Protein AF-A0A0D0QGQ7-F1 (afdb_monomer_lite)

pLDDT: mean 76.53, std 15.58, range [48.94, 93.88]

Structure (mmCIF, N/CA/C/O backbone):
data_AF-A0A0D0QGQ7-F1
#
_entry.id   AF-A0A0D0QGQ7-F1
#
loop_
_atom_site.group_PDB
_atom_site.id
_atom_site.type_symbol
_atom_site.label_atom_id
_atom_site.label_alt_id
_atom_site.label_comp_id
_atom_site.label_asym_id
_atom_site.label_entity_id
_atom_site.label_seq_id
_atom_site.pdbx_PDB_ins_code
_atom_site.Cartn_x
_atom_site.Cartn_y
_atom_site.Cartn_z
_atom_site.occupancy
_atom_site.B_iso_or_equiv
_atom_site.auth_seq_id
_atom_site.auth_comp_id
_atom_site.auth_asym_id
_atom_site.a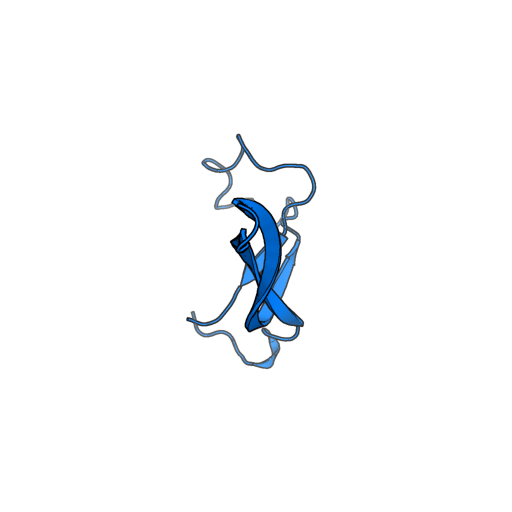uth_atom_id
_atom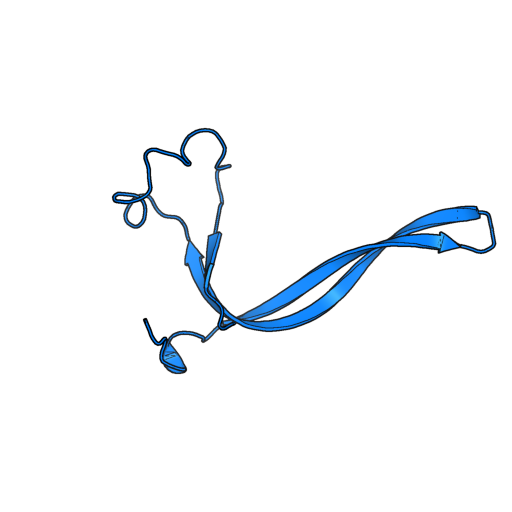_site.pdbx_PDB_model_num
ATOM 1 N N . MET A 1 1 ? -6.781 -9.180 18.384 1.00 55.53 1 MET A N 1
ATOM 2 C CA . MET A 1 1 ? -7.691 -8.070 18.024 1.00 55.53 1 MET A CA 1
ATOM 3 C C . MET A 1 1 ? -8.278 -8.384 16.657 1.00 55.53 1 MET A C 1
ATOM 5 O O . MET A 1 1 ? -7.503 -8.625 15.745 1.00 55.53 1 MET A O 1
ATOM 9 N N . SER A 1 2 ? -9.604 -8.480 16.535 1.00 62.41 2 SER A N 1
ATOM 10 C CA . SER A 1 2 ? -10.290 -8.696 15.252 1.00 62.41 2 SER A CA 1
ATOM 11 C C . SER A 1 2 ? -10.844 -7.357 14.777 1.00 62.41 2 SER A C 1
ATOM 13 O O . SER A 1 2 ? -11.649 -6.771 15.493 1.00 62.41 2 SER A O 1
ATOM 15 N N . PHE A 1 3 ? -10.421 -6.887 13.604 1.00 65.81 3 PHE A N 1
ATOM 16 C CA . PHE A 1 3 ? -10.950 -5.662 12.999 1.00 65.81 3 PHE A CA 1
ATOM 17 C C . PHE A 1 3 ? -12.226 -5.973 12.218 1.00 65.81 3 PHE A C 1
ATOM 19 O O . PHE A 1 3 ? -12.240 -6.878 11.369 1.00 65.81 3 PHE A O 1
ATOM 26 N N . ILE A 1 4 ? -13.298 -5.229 12.490 1.00 74.69 4 ILE A N 1
ATOM 27 C CA . ILE A 1 4 ? -14.551 -5.380 11.743 1.00 74.69 4 ILE A CA 1
ATOM 28 C C . ILE A 1 4 ? -14.384 -4.795 10.339 1.00 74.69 4 ILE A C 1
ATOM 30 O O . ILE A 1 4 ? -13.603 -3.874 10.121 1.00 74.69 4 ILE A O 1
ATOM 34 N N . THR A 1 5 ? -15.124 -5.318 9.360 1.00 66.38 5 THR A N 1
ATOM 35 C CA . THR A 1 5 ? -15.019 -4.870 7.958 1.00 66.38 5 THR A CA 1
ATOM 36 C C . THR A 1 5 ? -15.269 -3.365 7.796 1.00 66.38 5 THR A C 1
ATOM 38 O O . THR A 1 5 ? -14.703 -2.750 6.903 1.00 66.38 5 THR A O 1
ATOM 41 N N . GLN A 1 6 ? -16.048 -2.752 8.693 1.00 74.19 6 GLN A N 1
ATOM 42 C CA . GLN A 1 6 ? -16.302 -1.308 8.697 1.00 74.19 6 GLN A CA 1
ATOM 43 C C . GLN A 1 6 ? -15.060 -0.459 9.027 1.00 74.19 6 GLN A C 1
ATOM 45 O O . GLN A 1 6 ? -15.013 0.702 8.637 1.00 74.19 6 GLN A O 1
ATOM 50 N N . GLU A 1 7 ? -14.058 -1.018 9.713 1.00 75.94 7 GLU A N 1
ATOM 51 C CA . GLU A 1 7 ? -12.814 -0.310 10.046 1.00 75.94 7 GLU A CA 1
ATOM 52 C C . GLU A 1 7 ? -11.792 -0.327 8.898 1.00 75.94 7 GLU A C 1
ATOM 54 O O . GLU A 1 7 ? -10.905 0.519 8.866 1.00 75.94 7 GLU A O 1
ATOM 59 N N . LEU A 1 8 ? -11.907 -1.267 7.951 1.00 83.19 8 LEU A N 1
ATOM 60 C CA . LEU A 1 8 ? -11.037 -1.387 6.774 1.00 83.19 8 LEU A CA 1
ATOM 61 C C . LEU A 1 8 ? -11.730 -0.770 5.554 1.00 83.19 8 LEU A C 1
ATOM 63 O O . LEU A 1 8 ? -12.172 -1.463 4.641 1.00 83.19 8 LEU A O 1
ATOM 67 N N . ASN A 1 9 ? -11.885 0.545 5.573 1.00 87.44 9 ASN A N 1
ATOM 68 C CA . ASN A 1 9 ? -12.682 1.300 4.607 1.00 87.44 9 ASN A CA 1
ATOM 69 C C . ASN A 1 9 ? -11.866 1.909 3.452 1.00 87.44 9 ASN A C 1
ATOM 71 O O . ASN A 1 9 ? -12.462 2.396 2.492 1.00 87.44 9 ASN A O 1
ATOM 75 N N . HIS A 1 10 ? -10.532 1.874 3.503 1.00 89.62 10 HIS A N 1
ATOM 76 C CA . HIS A 1 10 ? -9.671 2.411 2.446 1.00 89.62 10 HIS A CA 1
ATOM 77 C C . HIS A 1 10 ? -9.093 1.289 1.589 1.00 89.62 10 HIS A C 1
ATOM 79 O O . HIS A 1 10 ? -8.498 0.356 2.118 1.00 89.62 10 HIS A O 1
ATOM 85 N N . LYS A 1 11 ? -9.214 1.383 0.261 1.00 90.62 11 LYS A N 1
ATOM 86 C CA . LYS A 1 11 ? -8.483 0.492 -0.648 1.00 90.62 11 LYS A CA 1
ATOM 87 C C . LYS A 1 11 ? -7.079 1.055 -0.873 1.00 90.62 11 LYS A C 1
ATOM 89 O O . LYS A 1 11 ? -6.950 2.196 -1.306 1.00 90.62 11 LYS A O 1
ATOM 94 N N . ILE A 1 12 ? -6.057 0.257 -0.586 1.00 91.56 12 ILE A N 1
ATOM 95 C CA . ILE A 1 12 ? -4.646 0.601 -0.784 1.00 91.56 12 ILE A CA 1
ATOM 96 C C . ILE A 1 12 ? -3.997 -0.343 -1.793 1.00 91.56 12 ILE A C 1
ATOM 98 O O . ILE A 1 12 ? -4.428 -1.489 -1.951 1.00 91.56 12 ILE A O 1
ATOM 102 N N . GLU A 1 13 ? -2.942 0.138 -2.444 1.00 93.88 13 GLU A N 1
ATOM 103 C CA . GLU A 1 13 ? -2.117 -0.636 -3.368 1.00 93.88 13 GLU A CA 1
ATOM 104 C C . GLU A 1 13 ? -0.689 -0.717 -2.838 1.00 93.88 13 GLU A C 1
ATOM 106 O O . GLU A 1 13 ? -0.075 0.293 -2.497 1.00 93.88 13 GLU A O 1
ATOM 111 N N . PHE A 1 14 ? -0.163 -1.935 -2.770 1.00 91.44 14 PHE A N 1
ATOM 112 C CA . PHE A 1 14 ? 1.243 -2.179 -2.496 1.00 91.44 14 PHE A CA 1
ATOM 113 C C . PHE A 1 14 ? 1.983 -2.176 -3.820 1.00 91.44 14 PHE A C 1
ATOM 115 O O . PHE A 1 14 ? 1.716 -3.015 -4.682 1.00 91.44 14 PHE A O 1
ATOM 122 N N . GLN A 1 15 ? 2.913 -1.243 -3.972 1.00 92.88 15 GLN A N 1
ATOM 123 C CA . GLN A 1 15 ? 3.800 -1.196 -5.122 1.00 92.88 15 GLN A CA 1
ATOM 124 C C . GLN A 1 15 ? 5.151 -1.794 -4.749 1.00 92.88 15 GLN A C 1
ATOM 126 O O . GLN A 1 15 ? 5.685 -1.544 -3.668 1.00 92.88 15 GLN A O 1
ATOM 131 N N . ARG A 1 16 ? 5.697 -2.596 -5.656 1.00 91.75 16 ARG A N 1
ATOM 132 C CA . ARG A 1 16 ? 7.051 -3.120 -5.570 1.00 91.75 16 ARG A CA 1
ATOM 133 C C . ARG A 1 16 ? 7.933 -2.316 -6.511 1.00 91.75 16 ARG A C 1
ATOM 135 O O . ARG A 1 16 ? 7.592 -2.136 -7.677 1.00 91.75 16 ARG A O 1
ATOM 142 N N . TYR A 1 17 ? 9.055 -1.845 -5.984 1.00 93.06 17 TYR A N 1
ATOM 143 C CA . TYR A 1 17 ? 10.109 -1.271 -6.803 1.00 93.06 17 TYR A CA 1
ATOM 144 C C . TYR A 1 17 ? 10.848 -2.407 -7.500 1.00 93.06 17 TYR A C 1
ATOM 146 O O . TYR A 1 17 ? 11.447 -3.262 -6.842 1.00 93.06 17 TYR A O 1
ATOM 154 N N . GLU A 1 18 ? 10.755 -2.445 -8.819 1.00 91.00 18 GLU A N 1
ATOM 155 C CA . GLU A 1 18 ? 11.374 -3.466 -9.646 1.00 91.00 18 GLU A CA 1
ATOM 156 C C . GLU A 1 18 ? 12.499 -2.846 -10.457 1.00 91.00 18 GLU A C 1
ATOM 158 O O . GLU A 1 18 ? 12.326 -1.828 -11.128 1.00 91.00 18 GLU A O 1
ATOM 163 N N . THR A 1 19 ? 13.659 -3.490 -10.384 1.00 92.50 19 THR A N 1
ATOM 164 C CA . THR A 1 19 ? 14.832 -3.154 -11.180 1.00 92.50 19 THR A CA 1
ATOM 165 C C . THR A 1 19 ? 15.061 -4.304 -12.144 1.00 92.50 19 THR A C 1
ATOM 167 O O . THR A 1 19 ? 15.316 -5.430 -11.717 1.00 92.50 19 THR A O 1
ATOM 170 N N . THR A 1 20 ? 14.951 -4.026 -13.436 1.00 88.25 20 THR A N 1
ATOM 171 C CA . THR A 1 20 ? 15.138 -5.010 -14.506 1.00 88.25 20 THR A CA 1
ATOM 172 C C . THR A 1 20 ? 16.243 -4.544 -15.438 1.00 88.25 20 THR A C 1
ATOM 174 O O . THR A 1 20 ? 16.488 -3.345 -15.560 1.00 88.25 20 THR A O 1
ATOM 177 N N . GLN A 1 21 ? 16.946 -5.490 -16.053 1.00 87.81 21 GLN A N 1
ATOM 178 C CA . GLN A 1 21 ? 17.929 -5.193 -17.086 1.00 87.81 21 GLN A CA 1
ATOM 179 C C . GLN A 1 21 ? 17.319 -5.560 -18.436 1.00 87.81 21 GLN A C 1
ATOM 181 O O . GLN A 1 21 ? 16.879 -6.696 -18.614 1.00 87.81 21 GLN A O 1
ATOM 186 N N . ASN A 1 22 ? 17.258 -4.598 -19.353 1.00 85.00 22 ASN A N 1
ATOM 187 C CA . ASN A 1 22 ? 16.765 -4.837 -20.709 1.00 85.00 22 ASN A CA 1
ATOM 188 C C . ASN A 1 22 ? 17.830 -5.543 -21.564 1.00 85.00 22 ASN A C 1
ATOM 190 O O . ASN A 1 22 ? 19.004 -5.575 -21.194 1.00 85.00 22 ASN A O 1
ATOM 194 N N . ASP A 1 23 ? 17.433 -6.068 -22.728 1.00 84.31 23 ASP A N 1
ATOM 195 C CA . ASP A 1 23 ? 18.342 -6.748 -23.669 1.00 84.31 23 ASP A CA 1
ATOM 196 C C . ASP A 1 23 ? 19.509 -5.856 -24.146 1.00 84.31 23 ASP A C 1
ATOM 198 O O . ASP A 1 23 ? 20.581 -6.364 -24.471 1.00 84.31 23 ASP A O 1
ATOM 202 N N . ASP A 1 24 ? 19.342 -4.530 -24.118 1.00 86.38 24 ASP A N 1
ATOM 203 C CA . ASP A 1 24 ? 20.390 -3.545 -24.427 1.00 86.38 24 ASP A CA 1
ATOM 204 C C . ASP A 1 24 ? 21.392 -3.316 -23.272 1.00 86.38 24 ASP A C 1
ATOM 206 O O . ASP A 1 24 ? 22.364 -2.575 -23.414 1.00 86.38 24 ASP A O 1
ATOM 210 N N . GLY A 1 25 ? 21.187 -3.959 -22.118 1.00 83.62 25 GLY A N 1
ATOM 211 C CA . GLY A 1 25 ? 22.052 -3.858 -20.940 1.00 83.62 25 GLY A CA 1
ATOM 212 C C . GLY A 1 25 ? 21.713 -2.712 -19.981 1.00 83.62 25 GLY A C 1
ATOM 213 O O . GLY A 1 25 ? 22.322 -2.635 -18.911 1.00 83.62 25 GLY A O 1
ATOM 214 N N . ASP A 1 26 ? 20.729 -1.874 -20.314 1.00 87.94 26 ASP A N 1
ATOM 215 C CA . ASP A 1 26 ? 20.260 -0.768 -19.475 1.00 87.94 26 ASP A CA 1
ATOM 216 C C . ASP A 1 26 ? 19.460 -1.245 -18.258 1.00 87.94 26 ASP A C 1
ATOM 218 O O . ASP A 1 26 ? 18.659 -2.179 -18.336 1.00 87.94 26 ASP A O 1
ATOM 222 N N . ILE A 1 27 ? 19.642 -0.550 -17.132 1.00 88.19 27 ILE A N 1
ATOM 223 C CA . ILE A 1 27 ? 18.883 -0.780 -15.902 1.00 88.19 27 ILE A CA 1
ATOM 224 C C . ILE A 1 27 ? 17.618 0.080 -15.934 1.00 88.19 27 ILE 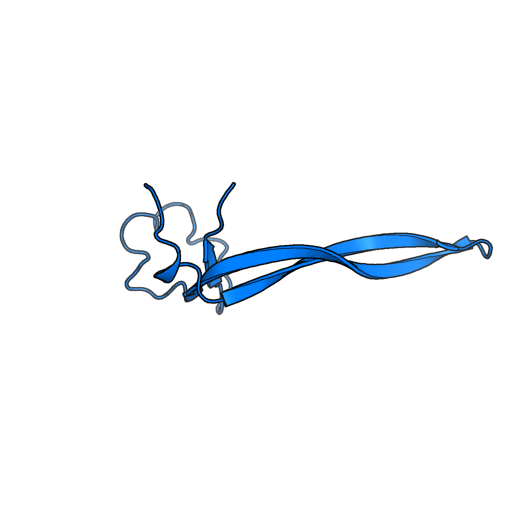A C 1
ATOM 226 O O . ILE A 1 27 ? 17.688 1.306 -15.840 1.00 88.19 27 ILE A O 1
ATOM 230 N N . VAL A 1 28 ? 16.457 -0.566 -16.012 1.00 89.25 28 VAL A N 1
ATOM 231 C CA . VAL A 1 28 ? 15.146 0.082 -15.957 1.00 89.25 28 VAL A CA 1
ATOM 232 C C . VAL A 1 28 ? 14.522 -0.141 -14.592 1.00 89.25 28 VAL A C 1
ATOM 234 O O . VAL A 1 28 ? 14.402 -1.274 -14.119 1.00 89.25 28 VAL A O 1
ATOM 237 N N . THR A 1 29 ? 14.105 0.957 -13.967 1.00 91.50 29 THR A N 1
ATOM 238 C CA . THR A 1 29 ? 13.429 0.945 -12.674 1.00 91.50 29 THR A CA 1
ATOM 239 C C . THR A 1 29 ? 11.976 1.365 -12.831 1.00 91.50 29 THR A C 1
ATOM 241 O O . THR A 1 29 ? 11.664 2.391 -13.437 1.00 91.50 29 THR A O 1
ATOM 244 N N . ALA A 1 30 ? 11.068 0.555 -12.295 1.00 91.62 30 ALA A N 1
ATOM 245 C CA . ALA A 1 30 ? 9.636 0.800 -12.368 1.00 91.62 30 ALA A CA 1
ATOM 246 C C . ALA A 1 30 ? 8.946 0.420 -11.057 1.00 91.62 30 ALA A C 1
ATOM 248 O O . ALA A 1 30 ? 9.373 -0.482 -10.337 1.00 91.62 30 ALA A O 1
ATOM 249 N N . TRP A 1 31 ? 7.847 1.106 -10.760 1.00 93.00 31 TRP A N 1
ATOM 250 C CA . TRP A 1 31 ? 6.934 0.708 -9.696 1.00 93.00 31 TRP A CA 1
ATOM 251 C C . TRP A 1 31 ? 5.831 -0.150 -10.301 1.00 93.00 31 TRP A C 1
ATOM 253 O O . TRP A 1 31 ? 5.052 0.327 -11.126 1.00 93.00 31 TRP A O 1
ATOM 263 N N . ALA A 1 32 ? 5.768 -1.413 -9.893 1.00 89.62 32 ALA A N 1
ATOM 264 C CA . ALA A 1 32 ? 4.735 -2.347 -10.318 1.00 89.62 32 ALA A CA 1
ATOM 265 C C . ALA A 1 32 ? 3.769 -2.626 -9.162 1.00 89.62 32 ALA A C 1
ATOM 267 O O . ALA A 1 32 ? 4.188 -2.822 -8.019 1.00 89.62 32 ALA A O 1
ATOM 268 N N . THR A 1 33 ? 2.465 -2.664 -9.437 1.00 91.88 33 THR A N 1
ATOM 269 C CA . THR A 1 33 ? 1.468 -3.024 -8.422 1.00 91.88 33 THR A CA 1
ATOM 270 C C . THR A 1 33 ? 1.590 -4.507 -8.080 1.00 91.88 33 THR A C 1
ATOM 272 O O . THR A 1 33 ? 1.394 -5.370 -8.931 1.00 91.88 33 THR A O 1
ATOM 275 N N . TYR A 1 34 ? 1.894 -4.802 -6.818 1.00 90.19 34 TYR A N 1
ATOM 276 C CA . TYR A 1 34 ? 2.053 -6.159 -6.298 1.00 90.19 34 TYR A CA 1
ATOM 277 C C . TYR A 1 34 ? 0.742 -6.721 -5.741 1.00 90.19 34 TYR A C 1
ATOM 279 O O . TYR A 1 34 ? 0.394 -7.872 -5.994 1.00 90.19 34 TYR A O 1
ATOM 287 N N . ALA A 1 35 ? -0.001 -5.916 -4.979 1.00 88.88 35 ALA A N 1
ATOM 288 C CA . ALA A 1 35 ? -1.254 -6.337 -4.361 1.00 88.88 35 ALA A CA 1
ATOM 289 C C . ALA A 1 35 ? -2.156 -5.140 -4.055 1.00 88.88 35 ALA A C 1
ATOM 291 O O . ALA A 1 35 ? -1.689 -4.007 -3.945 1.00 88.88 35 ALA A O 1
ATOM 292 N N . SER A 1 36 ? -3.449 -5.401 -3.853 1.00 91.75 36 SER A N 1
ATOM 293 C CA . SER A 1 36 ? -4.382 -4.411 -3.313 1.00 91.75 36 SER A CA 1
ATOM 294 C C . SER A 1 36 ? -5.163 -4.998 -2.144 1.00 91.75 36 SER A C 1
ATOM 296 O O . SER A 1 36 ? -5.530 -6.173 -2.168 1.00 91.75 36 SER A O 1
ATOM 298 N N . ALA A 1 37 ? -5.394 -4.192 -1.113 1.00 89.62 37 ALA A N 1
ATOM 299 C CA . ALA A 1 37 ? -6.082 -4.623 0.098 1.00 89.62 37 ALA A CA 1
ATOM 300 C C . ALA A 1 37 ? -6.949 -3.503 0.671 1.00 89.62 37 ALA A C 1
ATOM 302 O O . ALA A 1 37 ? -6.734 -2.324 0.394 1.00 89.62 37 ALA A O 1
ATOM 303 N N . PHE A 1 38 ? -7.919 -3.883 1.498 1.00 90.44 38 PHE A N 1
ATOM 304 C CA . PHE A 1 38 ? -8.628 -2.933 2.345 1.00 90.44 38 PHE A CA 1
ATOM 305 C C . PHE A 1 38 ? -7.863 -2.729 3.652 1.00 90.44 38 PHE A C 1
ATOM 307 O O . PHE A 1 38 ? -7.470 -3.695 4.312 1.00 90.44 38 PHE A O 1
ATOM 314 N N . ALA A 1 39 ? -7.667 -1.470 4.020 1.00 89.19 39 ALA A N 1
ATOM 315 C CA . ALA A 1 39 ? -6.875 -1.038 5.153 1.00 89.19 39 ALA A CA 1
ATOM 316 C C . ALA A 1 39 ? -7.598 0.043 5.956 1.00 89.19 39 ALA A C 1
ATOM 318 O O . ALA A 1 39 ? -8.451 0.774 5.444 1.00 89.19 39 ALA A O 1
ATOM 319 N N . LYS A 1 40 ? -7.202 0.162 7.221 1.00 88.31 40 LYS A N 1
ATOM 320 C CA . LYS A 1 40 ? -7.466 1.339 8.043 1.00 88.31 40 LYS A CA 1
ATOM 321 C C . LYS A 1 40 ? -6.251 2.251 7.950 1.00 88.31 40 LYS A C 1
ATOM 323 O O . LYS A 1 40 ? -5.132 1.794 8.195 1.00 88.31 40 LYS A O 1
ATOM 328 N N . VAL A 1 41 ? -6.469 3.511 7.593 1.00 87.00 41 VAL A N 1
ATOM 329 C CA . VAL A 1 41 ? -5.406 4.499 7.389 1.00 87.00 41 VAL A CA 1
ATOM 330 C C . VAL A 1 41 ? -5.603 5.613 8.405 1.00 87.00 41 VAL A C 1
ATOM 332 O O . VAL A 1 41 ? -6.646 6.261 8.419 1.00 87.00 41 VAL A O 1
ATOM 335 N N . GLU A 1 42 ? -4.627 5.807 9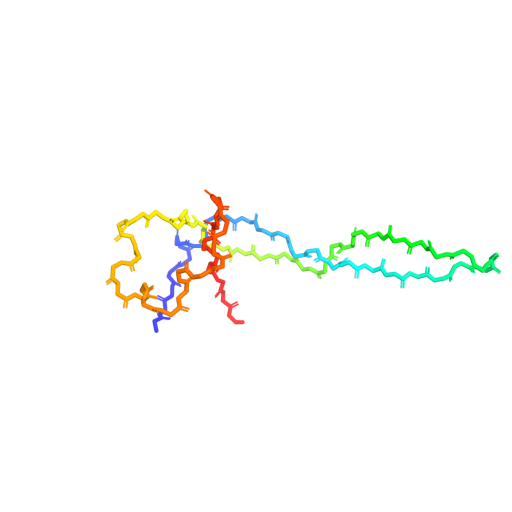.287 1.00 82.50 42 GLU A N 1
ATOM 336 C CA . GLU A 1 42 ? -4.697 6.806 10.354 1.00 82.50 42 GLU A CA 1
ATOM 337 C C . GLU A 1 42 ? -3.386 7.601 10.409 1.00 82.50 42 GLU A C 1
ATOM 339 O O . GLU A 1 42 ? -2.310 6.996 10.375 1.00 82.50 42 GLU A O 1
ATOM 344 N N . PRO A 1 43 ? -3.431 8.940 10.515 1.00 77.62 43 PRO A N 1
ATOM 345 C CA . PRO A 1 43 ? -2.219 9.732 10.688 1.00 77.62 43 PRO A CA 1
ATOM 346 C C . PRO A 1 43 ? -1.556 9.385 12.026 1.00 77.62 43 PRO A C 1
ATOM 348 O O . PRO A 1 43 ? -2.244 9.199 13.037 1.00 77.62 43 PRO A O 1
ATOM 351 N N . LEU A 1 44 ? -0.222 9.337 12.068 1.00 70.44 44 LEU A N 1
ATOM 352 C CA . LEU A 1 44 ? 0.518 9.210 13.326 1.00 70.44 44 LEU A CA 1
ATOM 353 C C . LEU A 1 44 ? 0.532 10.564 14.045 1.00 70.44 44 LEU A C 1
ATOM 355 O O . LEU A 1 44 ? 1.518 11.288 14.064 1.00 70.44 44 LEU A O 1
ATOM 359 N N . GLY A 1 45 ? -0.611 10.935 14.618 1.00 58.59 45 GLY A N 1
ATOM 360 C CA . GLY A 1 45 ? -0.742 12.152 15.410 1.00 58.59 45 GLY A CA 1
ATOM 361 C C . GLY A 1 45 ? -0.206 11.985 16.841 1.00 58.59 45 GLY A C 1
ATOM 362 O O . GLY A 1 45 ? -0.233 10.876 17.391 1.00 58.59 45 GLY A O 1
ATOM 363 N N . PRO A 1 46 ? 0.162 13.091 17.521 1.00 53.47 46 PRO A N 1
ATOM 364 C CA . PRO A 1 46 ? 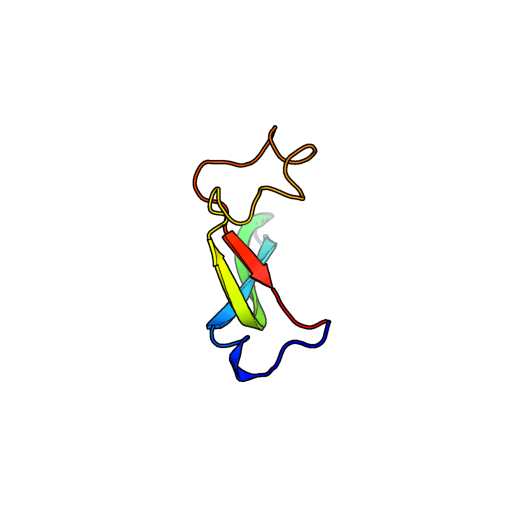0.736 13.082 18.875 1.00 53.47 46 PRO A CA 1
ATOM 365 C C . PRO A 1 46 ? -0.158 12.416 19.938 1.00 53.47 46 PRO A C 1
ATOM 367 O O . PRO A 1 46 ? 0.317 12.022 20.998 1.00 53.47 46 PRO A O 1
ATOM 370 N N . ARG A 1 47 ? -1.457 12.237 19.657 1.00 52.03 47 ARG A N 1
ATOM 371 C CA . ARG A 1 47 ? -2.432 11.600 20.559 1.00 52.03 47 ARG A CA 1
ATOM 372 C C . ARG A 1 47 ? -2.422 10.064 20.515 1.00 52.03 47 ARG A C 1
ATOM 374 O O . ARG A 1 47 ? -2.801 9.441 21.500 1.00 52.03 47 ARG A O 1
ATOM 381 N N . ILE A 1 48 ? -2.001 9.453 19.406 1.00 53.12 48 ILE A N 1
ATOM 382 C CA . ILE A 1 48 ? -1.919 7.983 19.251 1.00 53.12 48 ILE A CA 1
ATOM 383 C C . ILE A 1 48 ? -0.571 7.454 19.776 1.00 53.12 48 ILE A C 1
ATOM 385 O O . ILE A 1 48 ? -0.444 6.285 20.129 1.00 53.12 48 ILE A O 1
ATOM 389 N N . LEU A 1 49 ? 0.419 8.339 19.894 1.00 54.16 49 LEU A N 1
ATOM 390 C CA . LEU A 1 49 ? 1.819 8.023 20.153 1.00 54.16 49 LEU A CA 1
ATOM 391 C C . LEU A 1 49 ? 2.182 7.794 21.633 1.00 54.16 49 LEU A C 1
ATOM 393 O O . LEU A 1 49 ? 3.274 7.320 21.904 1.00 54.16 49 LEU A O 1
ATOM 397 N N . GLN A 1 50 ? 1.303 8.053 22.609 1.00 51.03 50 GLN A N 1
ATOM 398 C CA . GLN A 1 50 ? 1.707 8.124 24.028 1.00 51.03 50 GLN A CA 1
ATOM 399 C C . GLN A 1 50 ? 2.150 6.789 24.676 1.00 51.03 50 GLN A C 1
ATOM 401 O O . GLN A 1 50 ? 2.750 6.815 25.748 1.00 51.03 50 GLN A O 1
ATOM 406 N N . ARG A 1 51 ? 1.866 5.625 24.066 1.00 55.62 51 ARG A N 1
ATOM 407 C CA . ARG A 1 51 ? 2.245 4.302 24.616 1.00 55.62 51 ARG A CA 1
ATOM 408 C C . ARG A 1 51 ? 3.490 3.693 23.953 1.00 55.62 51 ARG A C 1
ATOM 410 O O . ARG A 1 51 ? 4.268 3.053 24.649 1.00 55.62 51 ARG A O 1
ATOM 417 N N . ASP A 1 52 ? 3.708 3.942 22.663 1.00 52.62 52 ASP A N 1
ATOM 418 C CA . ASP A 1 52 ? 4.779 3.309 21.869 1.00 52.62 52 ASP A CA 1
ATOM 419 C C . ASP A 1 52 ? 5.953 4.273 21.554 1.00 52.62 52 ASP A C 1
ATOM 421 O O . ASP A 1 52 ? 6.818 3.975 20.736 1.00 52.62 52 ASP A O 1
ATOM 425 N N . TYR A 1 53 ? 5.993 5.451 22.196 1.00 48.94 53 TYR A N 1
ATOM 426 C CA . TYR A 1 53 ? 6.852 6.587 21.820 1.00 48.94 53 TYR A CA 1
ATOM 427 C C . TYR A 1 53 ? 8.353 6.427 22.090 1.00 48.94 53 TYR A C 1
ATOM 429 O O . TYR A 1 53 ? 9.166 7.074 21.436 1.00 48.94 53 TYR A O 1
ATOM 437 N N . PHE A 1 54 ? 8.756 5.619 23.071 1.00 51.97 54 PHE A N 1
ATOM 438 C CA . PHE A 1 54 ? 10.131 5.703 23.584 1.00 51.97 54 PHE A CA 1
ATOM 439 C C . PHE A 1 54 ? 11.192 5.056 22.683 1.00 51.97 54 PHE A C 1
ATOM 441 O O . PHE A 1 54 ? 12.375 5.324 22.869 1.00 51.97 54 PHE A O 1
ATOM 448 N N . SER A 1 55 ? 10.800 4.253 21.692 1.00 55.59 55 SER A N 1
ATOM 449 C CA . SER A 1 55 ? 11.729 3.549 20.796 1.00 55.59 55 SER A CA 1
ATOM 450 C C . SER A 1 55 ? 11.742 4.069 19.353 1.00 55.59 55 SER A C 1
ATOM 452 O O . SER A 1 55 ? 12.691 3.779 18.634 1.00 55.59 55 SER A O 1
ATOM 454 N N . ALA A 1 56 ? 10.739 4.847 18.925 1.00 54.22 56 ALA A N 1
ATOM 455 C CA . ALA A 1 56 ? 10.570 5.272 17.525 1.00 54.22 56 ALA A CA 1
ATOM 456 C C . ALA A 1 56 ? 10.914 6.755 17.251 1.00 54.22 56 ALA A C 1
ATOM 458 O O . ALA A 1 56 ? 10.914 7.187 16.100 1.00 54.22 56 ALA A O 1
ATOM 459 N N . MET A 1 57 ? 11.218 7.543 18.291 1.00 51.12 57 MET A N 1
ATOM 460 C CA . MET A 1 57 ? 11.412 9.001 18.196 1.00 51.12 57 MET A CA 1
ATOM 461 C C . MET A 1 57 ? 12.651 9.465 17.412 1.00 51.12 57 MET A C 1
ATOM 463 O O . MET A 1 57 ? 12.763 10.658 17.144 1.00 51.12 57 MET A O 1
ATOM 467 N N . ALA A 1 58 ? 13.585 8.581 17.058 1.00 52.09 58 ALA A N 1
ATOM 468 C CA . ALA A 1 58 ? 14.811 8.996 16.374 1.00 52.09 58 ALA A CA 1
ATOM 469 C C . ALA A 1 58 ? 14.662 9.129 14.845 1.00 52.09 58 ALA A C 1
ATOM 471 O O . ALA A 1 58 ? 15.522 9.745 14.223 1.00 52.09 58 ALA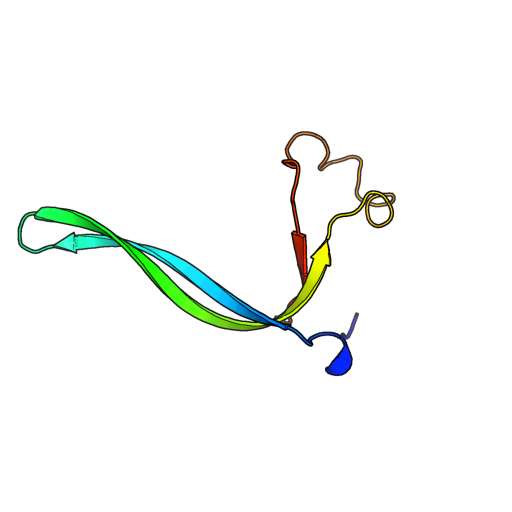 A O 1
ATOM 472 N N . GLU A 1 59 ? 13.606 8.574 14.233 1.00 57.06 59 GLU A N 1
ATOM 473 C CA . GLU A 1 59 ? 13.605 8.329 12.776 1.00 57.06 59 GLU A CA 1
ATOM 474 C C . GLU A 1 59 ? 12.301 8.706 12.046 1.00 57.06 59 GLU A C 1
ATOM 476 O O . GLU A 1 59 ? 12.216 8.581 10.826 1.00 57.06 59 GLU A O 1
ATOM 481 N N . GLN A 1 60 ? 11.270 9.197 12.747 1.00 53.69 60 GLN A N 1
ATOM 482 C CA . GLN A 1 60 ? 9.999 9.549 12.101 1.00 53.69 60 GLN A CA 1
ATOM 483 C C . GLN A 1 60 ? 10.020 10.966 11.520 1.00 53.69 60 GLN A C 1
ATOM 485 O O . GLN A 1 60 ? 9.885 11.961 12.230 1.00 53.69 60 GLN A O 1
ATOM 490 N N . ALA A 1 61 ? 10.175 11.020 10.196 1.00 52.56 61 ALA A N 1
ATOM 491 C CA . ALA A 1 61 ? 9.938 12.194 9.371 1.00 52.56 61 ALA A CA 1
ATOM 492 C C . ALA A 1 61 ? 8.488 12.703 9.513 1.00 52.56 61 ALA A C 1
ATOM 494 O O . ALA A 1 61 ? 7.561 11.929 9.767 1.00 52.56 61 ALA A O 1
ATOM 495 N N . GLU A 1 62 ? 8.339 14.010 9.302 1.00 53.91 62 GLU A N 1
ATOM 496 C CA . GLU A 1 62 ? 7.212 14.920 9.582 1.00 53.91 62 GLU A CA 1
ATOM 497 C C . GLU A 1 62 ? 5.795 14.481 9.134 1.00 53.91 62 GLU A C 1
ATOM 499 O O . GLU A 1 62 ? 4.828 15.135 9.514 1.00 53.91 62 GLU A O 1
ATOM 504 N N . ASP A 1 63 ? 5.635 13.383 8.382 1.00 63.72 63 ASP A N 1
ATOM 505 C CA . ASP A 1 63 ? 4.348 12.968 7.797 1.00 63.72 63 ASP A CA 1
ATOM 506 C C . ASP A 1 63 ? 4.182 11.435 7.690 1.00 63.72 63 ASP A C 1
ATOM 508 O O . ASP A 1 63 ? 3.926 10.855 6.634 1.00 63.72 63 ASP A O 1
ATOM 512 N N . SER A 1 64 ? 4.403 10.729 8.800 1.00 72.31 64 SER A N 1
ATOM 513 C CA . SER A 1 64 ? 4.245 9.269 8.845 1.00 72.31 64 SER A CA 1
ATOM 514 C C . SER A 1 64 ? 2.772 8.857 9.041 1.00 72.31 64 SER A C 1
ATOM 516 O O . SER A 1 64 ? 2.044 9.426 9.857 1.00 72.31 64 SER A O 1
ATOM 518 N N . ILE A 1 65 ? 2.325 7.805 8.343 1.00 81.44 65 ILE A N 1
ATOM 519 C CA . ILE A 1 65 ? 0.943 7.292 8.399 1.00 81.44 65 ILE A CA 1
ATOM 520 C C . ILE A 1 65 ? 0.942 5.842 8.893 1.00 81.44 65 ILE A C 1
ATOM 522 O O . ILE A 1 65 ? 1.721 5.009 8.430 1.00 81.44 65 ILE A O 1
ATOM 526 N N . LYS A 1 66 ? 0.033 5.510 9.816 1.00 83.88 66 LYS A N 1
ATOM 527 C CA . LYS A 1 66 ? -0.198 4.134 10.258 1.00 83.88 66 LYS A CA 1
ATOM 528 C C . LYS A 1 66 ? -1.209 3.464 9.335 1.00 83.88 66 LYS A C 1
ATOM 530 O O . LYS A 1 66 ? -2.359 3.889 9.241 1.00 83.88 66 LYS A O 1
ATOM 535 N N . VAL A 1 67 ? -0.794 2.362 8.720 1.00 85.44 67 VAL A N 1
ATOM 536 C CA . VAL A 1 67 ? -1.651 1.524 7.878 1.00 85.44 67 VAL A CA 1
ATOM 537 C C . VAL A 1 67 ? -1.852 0.178 8.565 1.00 85.44 67 VAL A C 1
ATOM 539 O O . VAL A 1 67 ? -0.892 -0.524 8.865 1.00 85.44 67 VAL A O 1
ATOM 542 N N . THR A 1 68 ? -3.105 -0.179 8.845 1.00 86.75 68 THR A N 1
ATOM 543 C CA . THR A 1 68 ? -3.465 -1.469 9.452 1.00 86.75 68 THR A CA 1
ATOM 544 C C . THR A 1 68 ? -4.180 -2.339 8.427 1.00 86.75 68 THR A C 1
ATOM 546 O O . THR A 1 68 ? -5.191 -1.921 7.861 1.00 86.75 68 THR A O 1
ATOM 549 N N . ILE A 1 69 ? -3.667 -3.552 8.211 1.00 87.94 69 ILE A N 1
ATOM 550 C CA . ILE A 1 69 ? -4.190 -4.545 7.263 1.00 87.94 69 ILE A CA 1
ATOM 551 C C . ILE A 1 69 ? -4.448 -5.883 7.956 1.00 87.94 69 ILE A C 1
ATOM 553 O O . ILE A 1 69 ? -3.945 -6.139 9.052 1.00 87.94 69 ILE A O 1
ATOM 557 N N . ARG A 1 70 ? -5.237 -6.745 7.309 1.00 84.06 70 ARG A N 1
ATOM 558 C CA . ARG A 1 70 ? -5.319 -8.163 7.682 1.00 84.06 70 ARG A CA 1
ATOM 559 C C . ARG A 1 70 ? -4.091 -8.908 7.151 1.00 84.06 70 ARG A C 1
ATOM 561 O O . ARG A 1 70 ? -3.511 -8.477 6.156 1.00 84.06 70 ARG A O 1
ATOM 568 N N . TYR A 1 71 ? -3.724 -9.980 7.851 1.00 78.19 71 TYR A N 1
ATOM 569 C CA . TYR A 1 71 ? -2.730 -10.946 7.382 1.00 78.19 71 TYR A CA 1
ATOM 570 C C . TYR A 1 71 ? -3.272 -11.729 6.186 1.00 78.19 71 TYR A C 1
ATOM 572 O O . TYR A 1 71 ? -4.482 -12.063 6.228 1.00 78.19 71 TYR A O 1
#

Foldseek 3Di:
DDDDPVQQADKDWDWDWDWDQDPVRDTDTDTDTDDIFRWHKAWPDPVVCPPVPPPPVPDDDPTDIDIGGDD

Radius of gyration: 17.42 Å; chains: 1; bounding box: 38×26×49 Å

Secondary structure (DSSP, 8-state):
-PPPGGG--EEEEEEEEEEEE-TTS-EEEEEEEEEEEEEEEEE--TTTTTTTTTTTTTT--TT-EEEE---

Sequence (71 aa):
MSFITQELNHKIEFQRYETTQNDDGDIVTAWATYASAFAKVEPLGPRILQRDYFSAMAEQAEDSIKVTIRY